Protein AF-A0A3B3DV73-F1 (afdb_monomer_lite)

Secondary structure (DSSP, 8-state):
-------GGGTS-------EEEEEETTEEEEEE---EEETTEEEES----EEEEETTEEEEP-SSHHHHHHHHHHHHHHHHHTTT-EEEEEEE-SS-EEEEEEEGGGS------

Organism: Oryzias melastigma (NCBI:txid30732)

Radius of gyration: 18.43 Å; chains: 1; bounding box: 58×32×53 Å

Sequence (114 aa):
MLGEAEPQWVSEEVKTGTTIIAIEFDGGVVLGSDSRVSAGASVVNRVMNKLSPLHDKIYCALSGSAADAQTIAEMVNYQLDVHSGGVAYMVTIDEHSTEEKVVLGNDLPTFFDQ

Foldseek 3Di:
DDPDDDPPLVPDDFPFDKDKDWDDDVQAIDIDIFQFGDGRPDTPTRHHDQWDDLDPRDTGGATDPNVVSVVVSVVQSVVCVVVVQAWRWDWDDDPPDIDTDIAGHVNRDDRDDD

Structure (mmCIF, N/CA/C/O backbone):
data_AF-A0A3B3DV73-F1
#
_entry.id   AF-A0A3B3DV73-F1
#
loop_
_atom_site.group_PDB
_atom_site.id
_atom_site.type_symbol
_atom_site.label_atom_id
_atom_site.label_alt_id
_atom_site.label_comp_id
_atom_site.label_asym_id
_atom_site.label_entity_id
_atom_site.label_seq_id
_atom_site.pdbx_PDB_ins_code
_atom_site.Cartn_x
_atom_site.Cartn_y
_atom_site.Cartn_z
_atom_site.occupancy
_atom_site.B_iso_or_equiv
_atom_site.auth_seq_id
_atom_site.auth_comp_id
_atom_site.auth_asym_id
_atom_site.auth_atom_id
_atom_site.pdbx_PDB_model_num
ATOM 1 N N . MET A 1 1 ? 37.572 13.744 -33.584 1.00 40.31 1 MET A N 1
ATOM 2 C CA . MET A 1 1 ? 37.169 12.941 -32.414 1.00 40.31 1 MET A CA 1
ATOM 3 C C . MET A 1 1 ? 35.660 12.837 -32.479 1.00 40.31 1 MET A C 1
ATOM 5 O O . MET A 1 1 ? 35.008 13.871 -32.442 1.00 40.31 1 MET A O 1
ATOM 9 N N . LEU A 1 2 ? 35.138 11.644 -32.770 1.00 45.47 2 LEU A N 1
ATOM 10 C CA . LEU A 1 2 ? 33.699 11.402 -32.888 1.00 45.47 2 LEU A CA 1
ATOM 11 C C . LEU A 1 2 ? 33.089 11.552 -31.490 1.00 45.47 2 LEU A C 1
ATOM 13 O O . LEU A 1 2 ? 33.538 10.883 -30.566 1.00 45.47 2 LEU A O 1
ATOM 17 N N . GLY A 1 3 ? 32.143 1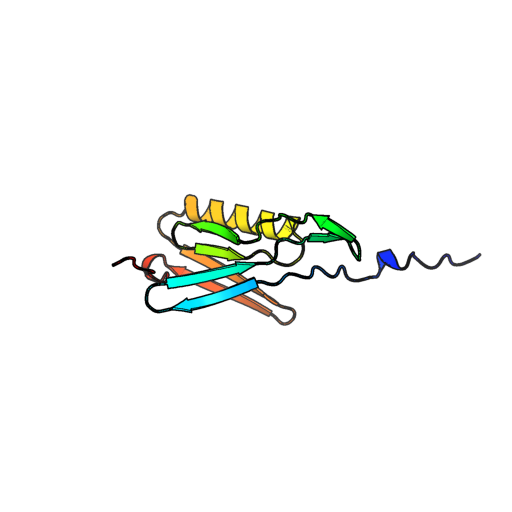2.478 -31.332 1.00 51.78 3 GLY A N 1
ATOM 18 C CA . GLY A 1 3 ? 31.331 12.564 -30.124 1.00 51.78 3 GLY A CA 1
ATOM 19 C C . GLY A 1 3 ? 30.362 11.395 -30.137 1.0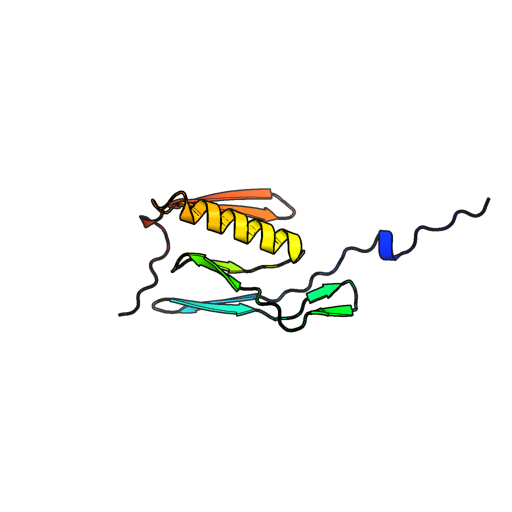0 51.78 3 GLY A C 1
ATOM 20 O O . GLY A 1 3 ? 29.425 11.390 -30.933 1.00 51.78 3 GLY A O 1
ATOM 21 N N . GLU A 1 4 ? 30.630 10.379 -29.325 1.00 58.31 4 GLU A N 1
ATOM 22 C CA . GLU A 1 4 ? 29.665 9.316 -29.084 1.00 58.31 4 GLU A CA 1
ATOM 23 C C . GLU A 1 4 ? 28.489 9.948 -28.337 1.00 58.31 4 GLU A C 1
ATOM 25 O O . GLU A 1 4 ? 28.636 10.442 -27.222 1.00 58.31 4 GLU A O 1
ATOM 30 N N . ALA A 1 5 ? 27.342 10.044 -29.012 1.00 64.94 5 ALA A N 1
ATOM 31 C CA . ALA A 1 5 ? 26.109 10.461 -28.371 1.00 64.94 5 ALA A CA 1
ATOM 32 C C . ALA A 1 5 ? 25.784 9.434 -27.282 1.00 64.94 5 ALA A C 1
ATOM 34 O O . ALA A 1 5 ? 25.720 8.237 -27.572 1.00 64.94 5 ALA A O 1
ATOM 35 N N . GLU A 1 6 ? 25.613 9.911 -26.048 1.00 66.50 6 GLU A N 1
ATOM 36 C CA . GLU A 1 6 ? 25.171 9.098 -24.917 1.00 66.50 6 GLU A CA 1
ATOM 37 C C . GLU A 1 6 ? 23.978 8.221 -25.340 1.00 66.50 6 GLU A C 1
ATOM 39 O O . GLU A 1 6 ? 23.068 8.714 -26.023 1.00 66.50 6 GLU A O 1
ATOM 44 N N . PRO A 1 7 ? 23.969 6.923 -24.985 1.00 66.25 7 PRO A N 1
ATOM 45 C CA . PRO A 1 7 ? 22.882 6.036 -25.356 1.00 66.25 7 PRO A CA 1
ATOM 46 C C . PRO A 1 7 ? 21.536 6.614 -24.906 1.00 66.25 7 PRO A C 1
ATOM 48 O O . PRO A 1 7 ? 21.385 7.032 -23.764 1.00 66.25 7 PRO A O 1
ATOM 51 N N . GLN A 1 8 ? 20.531 6.587 -25.781 1.00 57.12 8 GLN A N 1
ATOM 52 C CA . GLN A 1 8 ? 19.215 7.194 -25.531 1.00 57.12 8 GLN A CA 1
ATOM 53 C C . GLN A 1 8 ? 18.533 6.704 -24.234 1.00 57.12 8 GLN A C 1
ATOM 55 O O . GLN A 1 8 ? 17.779 7.441 -23.612 1.00 57.12 8 GLN A O 1
ATOM 60 N N . TRP A 1 9 ? 18.842 5.489 -23.773 1.00 59.94 9 TRP A N 1
ATOM 61 C CA . TRP A 1 9 ? 18.318 4.939 -22.518 1.00 59.94 9 TRP A CA 1
ATOM 62 C C . TRP A 1 9 ? 18.916 5.575 -21.251 1.00 59.94 9 TRP A C 1
ATOM 64 O O . TRP A 1 9 ? 18.399 5.340 -20.163 1.00 59.94 9 TRP A O 1
ATOM 74 N N . VAL A 1 10 ? 19.993 6.360 -21.369 1.00 59.91 10 VAL A N 1
ATOM 75 C CA . VAL A 1 10 ? 20.619 7.090 -20.252 1.00 59.91 10 VAL A CA 1
ATOM 76 C C . VAL A 1 10 ? 19.829 8.360 -19.909 1.00 59.91 10 VAL A C 1
ATOM 78 O O . VAL A 1 10 ? 19.863 8.810 -18.767 1.00 59.91 10 VAL A O 1
ATOM 81 N N . SER A 1 11 ? 19.096 8.931 -20.873 1.00 61.09 11 SER A N 1
ATOM 82 C CA . SER A 1 11 ? 18.355 10.192 -20.717 1.00 61.09 11 SER A CA 1
ATOM 83 C C . SER A 1 11 ? 16.830 10.040 -20.711 1.00 61.09 11 SER A C 1
ATOM 85 O O . SER A 1 11 ? 16.125 11.028 -20.505 1.00 61.09 11 SER A O 1
ATOM 87 N N . GLU A 1 12 ? 16.303 8.832 -20.926 1.00 59.31 12 GLU A N 1
ATOM 88 C CA . GLU A 1 12 ? 14.861 8.579 -20.920 1.00 59.31 12 GLU A CA 1
ATOM 89 C C . GLU A 1 12 ? 14.313 8.389 -19.500 1.00 59.31 12 GLU A C 1
ATOM 91 O O . GLU A 1 12 ? 14.760 7.540 -18.729 1.00 59.31 12 GLU A O 1
ATOM 96 N N . GLU A 1 13 ? 13.281 9.164 -19.172 1.00 57.16 13 GLU A N 1
ATOM 97 C CA . GLU A 1 13 ? 12.533 9.042 -17.925 1.00 57.16 13 GLU A CA 1
ATOM 98 C C . GLU A 1 13 ? 11.849 7.664 -17.841 1.00 57.16 13 GLU A C 1
ATOM 100 O O . GLU A 1 13 ? 11.089 7.253 -18.728 1.00 57.16 13 GLU A O 1
ATOM 105 N N . VAL A 1 14 ? 12.125 6.912 -16.772 1.00 60.53 14 VAL A N 1
ATOM 106 C CA . VAL A 1 14 ? 11.594 5.554 -16.604 1.00 60.53 14 VAL A CA 1
ATOM 107 C C . VAL A 1 14 ? 10.096 5.624 -16.304 1.00 60.53 14 VAL A C 1
ATOM 109 O O . VAL A 1 14 ? 9.676 5.876 -15.176 1.00 60.53 14 VAL A O 1
ATOM 112 N N . LYS A 1 15 ? 9.262 5.337 -17.311 1.00 57.34 15 LYS A N 1
ATOM 113 C CA . LYS A 1 15 ? 7.803 5.238 -17.143 1.00 57.34 15 LYS A CA 1
ATOM 114 C C . LYS A 1 15 ? 7.422 4.055 -16.249 1.00 57.34 15 LYS A C 1
ATOM 116 O O . LYS A 1 15 ? 7.308 2.911 -16.695 1.00 57.34 15 LYS A O 1
ATOM 121 N N . THR A 1 16 ? 7.146 4.345 -14.986 1.00 64.00 16 THR A N 1
ATOM 122 C CA . THR A 1 16 ? 6.645 3.403 -13.979 1.00 64.00 16 THR A CA 1
ATOM 123 C C . THR A 1 16 ? 5.116 3.454 -13.932 1.00 64.00 16 THR A C 1
ATOM 125 O O . THR A 1 16 ? 4.498 3.957 -13.002 1.00 64.00 16 THR A O 1
ATOM 128 N N . GLY A 1 17 ? 4.462 2.954 -14.984 1.00 73.75 17 GLY A N 1
ATOM 129 C CA . GLY A 1 17 ? 2.997 2.951 -15.031 1.00 73.75 17 GLY A CA 1
ATOM 130 C C . GLY A 1 17 ? 2.407 2.074 -13.922 1.00 73.75 17 GLY A C 1
ATOM 131 O O . GLY A 1 17 ? 2.605 0.860 -13.946 1.00 73.75 17 GLY A O 1
ATOM 132 N N . THR A 1 18 ? 1.676 2.682 -12.991 1.00 84.25 18 THR A N 1
ATOM 133 C CA . THR A 1 18 ? 0.892 2.010 -11.950 1.00 84.25 18 THR A CA 1
ATOM 134 C C . THR A 1 18 ? -0.532 2.544 -11.987 1.00 84.25 18 THR A C 1
ATOM 136 O O . THR A 1 18 ? -0.743 3.737 -12.194 1.00 84.25 18 THR A O 1
ATOM 139 N N . THR A 1 19 ? -1.510 1.665 -11.793 1.00 87.69 19 THR A N 1
ATOM 140 C CA . THR A 1 19 ? -2.913 2.048 -11.641 1.00 87.69 19 THR A CA 1
ATOM 141 C C . THR A 1 19 ? -3.405 1.547 -10.296 1.00 87.69 19 THR A C 1
ATOM 143 O O . THR A 1 19 ? -3.387 0.347 -10.034 1.00 87.69 19 THR A O 1
ATOM 146 N N . ILE A 1 20 ? -3.840 2.479 -9.454 1.00 90.69 20 ILE A N 1
ATOM 147 C CA . ILE A 1 20 ? -4.439 2.224 -8.145 1.00 90.69 20 ILE A CA 1
ATOM 148 C C . ILE A 1 20 ? -5.838 2.838 -8.157 1.00 90.69 20 ILE A C 1
ATOM 150 O O . ILE A 1 20 ? -6.032 3.927 -8.697 1.00 90.69 20 ILE A O 1
ATOM 154 N N . ILE A 1 21 ? -6.802 2.139 -7.568 1.00 90.75 21 ILE A N 1
ATOM 155 C CA . ILE A 1 21 ? -8.159 2.625 -7.332 1.00 90.75 21 ILE A CA 1
ATOM 156 C C . ILE A 1 21 ? -8.483 2.515 -5.843 1.00 90.75 21 ILE A C 1
ATOM 158 O O . ILE A 1 21 ? -8.097 1.548 -5.185 1.00 90.75 21 ILE A O 1
ATOM 162 N N . ALA A 1 22 ? -9.215 3.497 -5.331 1.00 89.31 22 ALA A N 1
ATOM 163 C CA . ALA A 1 22 ? -9.796 3.482 -3.999 1.00 89.31 22 ALA A CA 1
ATOM 164 C C . ALA A 1 22 ? -11.256 3.924 -4.113 1.00 89.31 22 ALA A C 1
ATOM 166 O O . ALA A 1 22 ? -11.542 4.939 -4.749 1.00 89.31 22 ALA A O 1
ATOM 167 N N . ILE A 1 23 ? -12.174 3.144 -3.547 1.00 87.25 23 ILE A N 1
ATOM 168 C CA . ILE A 1 23 ? -13.611 3.425 -3.575 1.00 87.25 23 ILE A CA 1
ATOM 169 C C . ILE A 1 23 ? -14.121 3.401 -2.141 1.00 87.25 23 ILE A C 1
ATOM 171 O O . ILE A 1 23 ? -14.091 2.356 -1.493 1.00 87.25 23 ILE A O 1
ATOM 175 N N . GLU A 1 24 ? -14.581 4.548 -1.659 1.00 88.12 24 GLU A N 1
ATOM 176 C CA . GLU A 1 24 ? -15.261 4.667 -0.371 1.00 88.12 24 GLU A CA 1
ATOM 177 C C . GLU A 1 24 ? -16.703 4.156 -0.478 1.00 88.12 24 GLU A C 1
ATOM 179 O O . GLU A 1 24 ? -17.384 4.368 -1.486 1.00 88.12 24 GLU A O 1
ATOM 184 N N . PHE A 1 25 ? -17.170 3.483 0.569 1.00 81.62 25 PHE A N 1
ATOM 185 C CA . PHE A 1 25 ? -18.560 3.082 0.747 1.00 81.62 25 PHE A CA 1
ATOM 186 C C . PHE A 1 25 ? -18.960 3.220 2.221 1.00 81.62 25 PHE A C 1
ATOM 188 O O . PHE A 1 25 ? -18.114 3.419 3.091 1.00 81.62 25 PHE A O 1
ATOM 195 N N . ASP A 1 26 ? -20.257 3.108 2.512 1.00 85.06 26 ASP A N 1
ATOM 196 C CA . ASP A 1 26 ? -20.746 3.163 3.892 1.00 85.06 26 ASP A CA 1
ATOM 197 C C . ASP A 1 26 ? -20.152 2.015 4.727 1.00 85.06 26 ASP A C 1
ATOM 199 O O . ASP A 1 26 ? -20.453 0.844 4.493 1.00 85.06 26 ASP A O 1
ATOM 203 N N . GLY A 1 27 ? -19.271 2.361 5.666 1.00 80.38 27 GLY A N 1
ATOM 204 C CA . GLY A 1 27 ? -18.555 1.417 6.526 1.00 80.38 27 GLY A CA 1
ATOM 205 C C . GLY A 1 27 ? -17.110 1.105 6.121 1.00 80.38 27 GLY A C 1
ATOM 206 O O . GLY A 1 27 ? -16.401 0.482 6.911 1.00 80.38 27 GLY A O 1
ATOM 207 N N . GLY A 1 28 ? -16.604 1.554 4.962 1.00 82.62 28 GLY A N 1
ATOM 208 C CA . GLY A 1 28 ? -15.231 1.210 4.581 1.00 82.62 28 GLY A CA 1
ATOM 209 C C . GLY A 1 28 ? -14.710 1.738 3.246 1.00 82.62 28 GLY A C 1
ATOM 210 O O . GLY A 1 28 ? -15.261 2.639 2.620 1.00 82.62 28 GLY A O 1
ATOM 211 N N . VAL A 1 29 ? -13.598 1.144 2.805 1.00 85.62 29 VAL A N 1
ATOM 212 C CA . VAL A 1 29 ? -12.953 1.426 1.518 1.00 85.62 29 VAL A CA 1
ATOM 213 C C . VAL A 1 29 ? -12.564 0.125 0.820 1.00 85.62 29 VAL A C 1
ATOM 215 O O . VAL A 1 29 ? -12.109 -0.826 1.453 1.00 85.62 29 VAL A O 1
ATOM 218 N N . VAL A 1 30 ? -12.720 0.085 -0.500 1.00 88.69 30 VAL A N 1
ATOM 219 C CA . VAL A 1 30 ? -12.160 -0.959 -1.362 1.00 88.69 30 VAL A CA 1
ATOM 220 C C . VAL A 1 30 ? -10.930 -0.398 -2.061 1.00 88.69 30 VAL A C 1
ATOM 222 O O . VAL A 1 30 ? -11.016 0.627 -2.736 1.00 88.69 30 VAL A O 1
ATOM 225 N N . LEU A 1 31 ? -9.794 -1.081 -1.928 1.00 91.44 31 LEU A N 1
ATOM 226 C CA . LEU A 1 31 ? -8.551 -0.752 -2.625 1.00 91.44 31 LEU A CA 1
ATOM 227 C C . LEU A 1 31 ? -8.271 -1.781 -3.723 1.00 91.44 31 LEU A C 1
ATOM 229 O O . LEU A 1 31 ? -8.424 -2.984 -3.516 1.00 91.44 31 LEU A O 1
ATOM 233 N N . GLY A 1 32 ? -7.825 -1.313 -4.886 1.00 91.88 32 GLY A N 1
ATOM 234 C CA . GLY A 1 32 ? -7.408 -2.158 -6.001 1.00 91.88 32 GLY A CA 1
ATOM 235 C C . GLY A 1 32 ? -6.154 -1.611 -6.668 1.00 91.88 32 GLY A C 1
ATOM 236 O O . GLY A 1 32 ? -5.960 -0.401 -6.739 1.00 91.88 32 GLY A O 1
ATOM 237 N N . SER A 1 33 ? -5.291 -2.491 -7.168 1.00 92.50 33 SER A N 1
ATOM 238 C CA . SER A 1 33 ? -4.110 -2.094 -7.939 1.00 92.50 33 SER A CA 1
ATOM 239 C C . SER A 1 33 ? -3.819 -3.080 -9.065 1.00 92.50 33 SER A C 1
ATOM 241 O O . SER A 1 33 ? -4.208 -4.248 -8.996 1.00 92.50 33 SER A O 1
ATOM 243 N N . ASP A 1 34 ? -3.139 -2.615 -10.112 1.00 92.44 34 ASP A N 1
ATOM 244 C CA . ASP A 1 34 ? -2.532 -3.511 -11.092 1.00 92.44 34 ASP A CA 1
ATOM 245 C C . ASP A 1 34 ? -1.277 -4.192 -10.514 1.00 92.44 34 ASP A C 1
ATOM 247 O O . ASP A 1 34 ? -0.621 -3.675 -9.615 1.00 92.44 34 ASP A O 1
ATOM 251 N N . SER A 1 35 ? -0.891 -5.343 -11.064 1.00 90.88 35 SER A N 1
ATOM 252 C CA . SER A 1 35 ? 0.221 -6.153 -10.539 1.00 90.88 35 SER A CA 1
ATOM 253 C C . SER A 1 35 ? 1.518 -6.057 -11.353 1.00 90.88 35 SER A C 1
ATOM 255 O O . SER A 1 35 ? 2.489 -6.781 -11.101 1.00 90.88 35 SER A O 1
ATOM 257 N N . ARG A 1 36 ? 1.542 -5.195 -12.376 1.00 91.06 36 ARG A N 1
ATOM 258 C CA . ARG A 1 36 ? 2.634 -5.101 -13.349 1.00 91.06 36 ARG A CA 1
ATOM 259 C C . ARG A 1 36 ? 3.733 -4.162 -12.853 1.00 91.06 36 ARG A C 1
ATOM 261 O O . ARG A 1 36 ? 3.460 -3.044 -12.422 1.00 91.06 36 ARG A O 1
ATOM 268 N N . VAL A 1 37 ? 4.983 -4.585 -13.020 1.00 86.88 37 VAL A N 1
ATOM 269 C CA . VAL A 1 37 ? 6.192 -3.762 -12.870 1.00 86.88 37 VAL A CA 1
ATOM 270 C C . VAL A 1 37 ? 6.966 -3.808 -14.182 1.00 86.88 37 VAL A C 1
ATOM 272 O O . VAL A 1 37 ? 7.152 -4.884 -14.761 1.00 86.88 37 VAL A O 1
ATOM 275 N N . SER A 1 38 ? 7.408 -2.649 -14.664 1.00 85.31 38 SER A N 1
ATOM 276 C CA . SER A 1 38 ? 8.183 -2.523 -15.899 1.00 85.31 38 SER A CA 1
ATOM 277 C C . SER A 1 38 ? 9.552 -1.894 -15.674 1.00 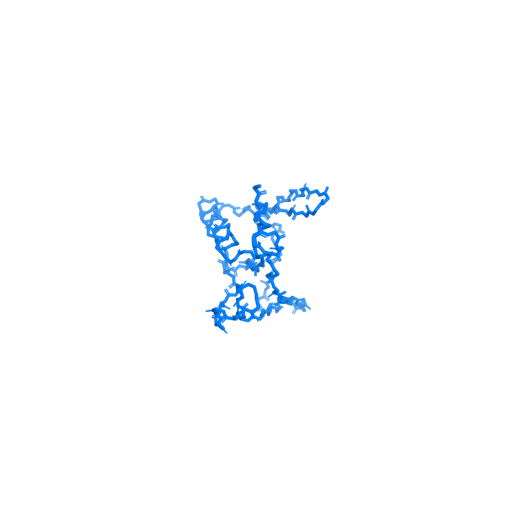85.31 38 SER A C 1
ATOM 279 O O . SER A 1 38 ? 9.704 -1.024 -14.824 1.00 85.31 38 SER A O 1
ATOM 281 N N . ALA A 1 39 ? 10.518 -2.313 -16.489 1.00 82.94 39 ALA A N 1
ATOM 282 C CA . ALA A 1 39 ? 11.791 -1.635 -16.693 1.00 82.94 39 ALA A CA 1
ATOM 283 C C . ALA A 1 39 ? 11.826 -1.171 -18.157 1.00 82.94 39 ALA A C 1
ATOM 285 O O . ALA A 1 39 ? 11.948 -1.985 -19.080 1.00 82.94 39 ALA A O 1
ATOM 286 N N . GLY A 1 40 ? 11.598 0.126 -18.377 1.00 79.88 40 GLY A N 1
ATOM 287 C CA . GLY A 1 40 ? 11.324 0.665 -19.711 1.00 79.88 40 GLY A CA 1
ATOM 288 C C . GLY A 1 40 ? 10.105 -0.014 -20.351 1.00 79.88 40 GLY A C 1
ATOM 289 O O . GLY A 1 40 ? 9.046 -0.126 -19.735 1.00 79.88 40 GLY A O 1
ATOM 290 N N . ALA A 1 41 ? 10.260 -0.511 -21.580 1.00 81.31 41 ALA A N 1
ATOM 291 C CA . ALA A 1 41 ? 9.191 -1.198 -22.313 1.00 81.31 41 ALA A CA 1
ATOM 292 C C . ALA A 1 41 ? 8.938 -2.654 -21.862 1.00 81.31 41 ALA A C 1
ATOM 294 O O . ALA A 1 41 ? 7.949 -3.263 -22.272 1.00 81.31 41 ALA A O 1
ATOM 295 N N . SER A 1 42 ? 9.815 -3.233 -21.035 1.00 83.56 42 SER A N 1
ATOM 296 C CA . SER A 1 42 ? 9.733 -4.646 -20.648 1.00 83.56 42 SER A CA 1
ATOM 297 C C . SER A 1 42 ? 8.994 -4.837 -19.330 1.00 83.56 42 SER A C 1
ATOM 299 O O . SER A 1 42 ? 9.232 -4.118 -18.364 1.00 83.56 42 SER A O 1
ATOM 301 N N . VAL A 1 43 ? 8.127 -5.850 -19.263 1.00 88.31 43 VAL A N 1
ATOM 302 C CA . VAL A 1 43 ? 7.478 -6.271 -18.013 1.00 88.31 43 VAL A CA 1
ATOM 303 C C . VAL A 1 43 ? 8.393 -7.240 -17.275 1.00 88.31 43 VAL A C 1
ATOM 305 O O . VAL A 1 43 ? 8.633 -8.342 -17.762 1.00 88.31 43 VAL A O 1
ATOM 308 N N . VAL A 1 44 ? 8.866 -6.832 -16.098 1.00 88.56 44 VAL A N 1
ATOM 309 C CA . VAL A 1 44 ? 9.830 -7.589 -15.282 1.00 88.56 44 VAL A CA 1
ATOM 310 C C . VAL A 1 44 ? 9.170 -8.337 -14.125 1.00 88.56 44 VAL A C 1
ATOM 312 O O . VAL A 1 44 ? 9.689 -9.353 -13.679 1.00 88.56 44 VAL A O 1
ATOM 315 N N . ASN A 1 45 ? 7.995 -7.888 -13.676 1.00 87.44 45 ASN A N 1
ATOM 316 C CA . ASN A 1 45 ? 7.164 -8.606 -12.710 1.00 87.44 45 ASN A CA 1
ATOM 317 C C . ASN A 1 45 ? 5.679 -8.425 -13.065 1.00 87.44 45 ASN A C 1
ATOM 319 O O . ASN A 1 45 ? 5.263 -7.354 -13.506 1.00 87.44 45 ASN A O 1
ATOM 323 N N . ARG A 1 46 ? 4.884 -9.486 -12.909 1.00 90.56 46 ARG A N 1
ATOM 324 C CA . ARG A 1 46 ? 3.446 -9.521 -13.236 1.00 90.56 46 ARG A CA 1
ATOM 325 C C . ARG A 1 46 ? 2.552 -9.759 -12.024 1.00 90.56 46 ARG A C 1
ATOM 327 O O . ARG A 1 46 ? 1.337 -9.779 -12.186 1.00 90.56 46 ARG A O 1
ATOM 334 N N . VAL A 1 47 ? 3.132 -9.988 -10.852 1.00 90.06 47 VAL A N 1
ATOM 335 C CA . VAL A 1 47 ? 2.410 -10.409 -9.644 1.00 90.06 47 VAL A CA 1
ATOM 336 C C . VAL A 1 47 ? 2.801 -9.575 -8.423 1.00 90.06 47 VAL A C 1
ATOM 338 O O . VAL A 1 47 ? 2.697 -10.040 -7.295 1.00 90.06 47 VAL A O 1
ATOM 341 N N . MET A 1 48 ? 3.273 -8.343 -8.632 1.00 87.31 48 MET A N 1
ATOM 342 C CA . MET A 1 48 ? 3.585 -7.450 -7.518 1.00 87.31 48 MET A CA 1
ATOM 343 C C . MET A 1 48 ? 2.296 -7.056 -6.800 1.00 87.31 48 MET A C 1
ATOM 345 O O . MET A 1 48 ? 1.361 -6.582 -7.443 1.00 87.31 48 MET A O 1
ATOM 349 N N . ASN A 1 49 ? 2.261 -7.204 -5.477 1.00 87.88 49 ASN A N 1
ATOM 350 C CA . ASN A 1 49 ? 1.231 -6.565 -4.671 1.00 87.88 49 ASN A CA 1
ATOM 351 C C . ASN A 1 49 ? 1.660 -5.121 -4.391 1.00 87.88 49 ASN A C 1
ATOM 353 O O . ASN A 1 49 ? 2.700 -4.895 -3.775 1.00 87.88 49 ASN A O 1
ATOM 357 N N . LYS A 1 50 ? 0.872 -4.152 -4.856 1.00 88.56 50 LYS A N 1
ATOM 358 C CA . LYS A 1 50 ? 1.140 -2.726 -4.636 1.00 88.56 50 LYS A CA 1
ATOM 359 C C . LYS A 1 50 ? 0.378 -2.160 -3.442 1.00 88.56 50 LYS A C 1
ATOM 361 O O . LYS A 1 50 ? 0.464 -0.968 -3.200 1.00 88.56 50 LYS A O 1
ATOM 366 N N . LEU A 1 51 ? -0.370 -2.979 -2.708 1.00 91.06 51 LEU A N 1
ATOM 367 C CA . LEU A 1 51 ? -1.079 -2.576 -1.497 1.00 91.06 51 LEU A CA 1
ATOM 368 C C . LEU A 1 51 ? -0.366 -3.196 -0.293 1.00 91.06 51 LEU A C 1
ATOM 370 O O . LEU A 1 51 ? -0.526 -4.386 -0.011 1.00 91.06 51 LEU A O 1
ATOM 374 N N . SER A 1 52 ? 0.449 -2.391 0.385 1.00 87.81 52 SER A N 1
ATOM 375 C CA . SER A 1 52 ? 1.218 -2.808 1.557 1.00 87.81 52 SER A CA 1
ATOM 376 C C . SER A 1 52 ? 0.470 -2.435 2.841 1.00 87.81 52 SER A C 1
ATOM 378 O O . SER A 1 52 ? 0.170 -1.252 3.031 1.00 87.81 52 SER A O 1
ATOM 380 N N . PRO A 1 53 ? 0.138 -3.392 3.725 1.00 85.12 53 PRO A N 1
ATOM 381 C CA . PRO A 1 53 ? -0.459 -3.071 5.015 1.00 85.12 53 PRO A CA 1
ATOM 382 C C . PRO A 1 53 ? 0.555 -2.322 5.889 1.00 85.12 53 PRO A C 1
ATOM 384 O O . PRO A 1 53 ? 1.697 -2.755 6.035 1.00 85.12 53 PRO A O 1
ATOM 387 N N . LEU A 1 54 ? 0.126 -1.205 6.476 1.00 79.69 54 LEU A N 1
ATOM 388 C CA . LEU A 1 54 ? 0.915 -0.435 7.446 1.00 79.69 54 LEU A CA 1
ATOM 389 C C . LEU A 1 54 ? 0.378 -0.574 8.874 1.00 79.69 54 LEU A C 1
ATOM 391 O O . LEU A 1 54 ? 1.120 -0.410 9.832 1.00 79.69 54 LEU A O 1
ATOM 395 N N . HIS A 1 55 ? -0.925 -0.820 9.009 1.00 76.69 55 HIS A N 1
ATOM 396 C CA . HIS A 1 55 ? -1.642 -1.029 10.265 1.00 76.69 55 HIS A CA 1
ATOM 397 C C . HIS A 1 55 ? -2.973 -1.729 9.947 1.00 76.69 55 HIS A C 1
ATOM 399 O O . HIS A 1 55 ? -3.413 -1.714 8.797 1.00 76.69 55 HIS A O 1
ATOM 405 N N . ASP A 1 56 ? -3.686 -2.232 10.958 1.00 77.12 56 ASP A N 1
ATOM 406 C CA . ASP A 1 56 ? -5.019 -2.850 10.833 1.00 77.12 56 ASP A CA 1
ATOM 407 C C . ASP A 1 56 ? -6.019 -2.059 9.967 1.00 77.12 56 ASP A C 1
ATOM 409 O O . ASP A 1 56 ? -6.898 -2.645 9.341 1.00 77.12 56 ASP A O 1
ATOM 413 N N . LYS A 1 57 ? -5.897 -0.724 9.925 1.00 78.06 57 LYS A N 1
ATOM 414 C CA . LYS A 1 57 ? -6.814 0.182 9.211 1.00 78.06 57 LYS A CA 1
ATOM 415 C C . LYS A 1 57 ? -6.116 1.097 8.202 1.00 78.06 57 LYS A C 1
ATOM 417 O O . LYS A 1 57 ? -6.746 2.008 7.673 1.00 78.06 57 LYS A O 1
ATOM 422 N N . ILE A 1 58 ? -4.820 0.891 7.950 1.00 80.69 58 ILE A N 1
ATOM 423 C CA . ILE A 1 58 ? -4.021 1.756 7.074 1.00 80.69 58 ILE A CA 1
ATOM 424 C C . ILE A 1 58 ? -3.261 0.892 6.076 1.00 80.69 58 ILE A C 1
ATOM 426 O O . ILE A 1 58 ? -2.490 0.010 6.454 1.00 80.69 58 ILE A O 1
ATOM 430 N N . TYR A 1 59 ? -3.442 1.195 4.795 1.00 87.56 59 TYR A N 1
ATOM 431 C CA . TYR A 1 59 ? -2.715 0.575 3.695 1.00 87.56 59 TYR A CA 1
ATOM 432 C C . TYR A 1 59 ? -1.978 1.644 2.892 1.00 87.56 59 TYR A C 1
ATOM 434 O O . TYR A 1 59 ? -2.523 2.707 2.601 1.00 87.56 59 TYR A O 1
ATOM 442 N N . CYS A 1 60 ? -0.742 1.340 2.509 1.00 86.75 60 CYS A N 1
ATOM 443 C CA . CYS A 1 60 ? 0.052 2.128 1.581 1.00 86.75 60 CYS A CA 1
ATOM 444 C C . CYS A 1 60 ? -0.108 1.567 0.170 1.00 86.75 60 CYS A C 1
ATOM 446 O O . CYS A 1 60 ? 0.126 0.378 -0.059 1.00 86.75 60 CYS A O 1
ATOM 448 N N . ALA A 1 61 ? -0.477 2.422 -0.781 1.00 89.25 61 ALA A N 1
ATOM 449 C CA . ALA A 1 61 ? -0.471 2.067 -2.190 1.00 89.25 61 ALA A CA 1
ATOM 450 C C . ALA A 1 61 ? 0.854 2.503 -2.835 1.00 89.25 61 ALA A C 1
ATOM 452 O O . ALA A 1 61 ? 1.232 3.670 -2.778 1.00 89.25 61 ALA A O 1
ATOM 453 N N . LEU A 1 62 ? 1.566 1.553 -3.436 1.00 87.38 62 LEU A N 1
ATOM 454 C CA . LEU A 1 62 ? 2.910 1.730 -3.973 1.00 87.38 62 LEU A CA 1
ATOM 455 C C . LEU A 1 62 ? 2.846 2.129 -5.450 1.00 87.38 62 LEU A C 1
ATOM 457 O O . LEU A 1 62 ? 2.355 1.368 -6.286 1.00 87.38 62 LEU A O 1
ATOM 461 N N . SER A 1 63 ? 3.399 3.291 -5.788 1.00 84.56 63 SER A N 1
ATOM 462 C CA . SER A 1 63 ? 3.578 3.755 -7.168 1.00 84.56 63 SER A CA 1
ATOM 463 C C . SER A 1 63 ? 4.972 4.338 -7.373 1.00 84.56 63 SER A C 1
ATOM 465 O O . SER A 1 63 ? 5.595 4.797 -6.421 1.00 84.56 63 SER A O 1
ATOM 467 N N . GLY A 1 64 ? 5.452 4.354 -8.617 1.00 80.69 64 GLY A N 1
ATOM 468 C CA . GLY A 1 64 ? 6.796 4.832 -8.938 1.00 80.69 64 GLY A CA 1
ATOM 469 C C . GLY A 1 64 ? 7.841 3.714 -8.922 1.00 80.69 64 GLY A C 1
ATOM 470 O O . GLY A 1 64 ? 7.559 2.574 -9.306 1.00 80.69 64 GLY A O 1
ATOM 471 N N . SER A 1 65 ? 9.064 4.047 -8.505 1.00 79.00 65 SER A N 1
ATOM 472 C CA . SER A 1 65 ? 10.140 3.072 -8.307 1.00 79.00 65 SER A CA 1
ATOM 473 C C . SER A 1 65 ? 9.730 2.054 -7.245 1.00 79.00 65 SER A C 1
ATOM 475 O O . SER A 1 65 ? 9.479 2.405 -6.093 1.00 79.00 65 SER A O 1
ATOM 477 N N . ALA A 1 66 ? 9.652 0.779 -7.634 1.00 74.75 66 ALA A N 1
ATOM 478 C CA . ALA A 1 66 ? 9.181 -0.279 -6.745 1.00 74.75 66 ALA A CA 1
ATOM 479 C C . ALA A 1 66 ? 10.058 -0.418 -5.489 1.00 74.75 66 ALA A C 1
ATOM 481 O O . ALA A 1 66 ? 9.526 -0.617 -4.401 1.00 74.75 66 ALA A O 1
ATOM 482 N N . ALA A 1 67 ? 11.381 -0.282 -5.637 1.00 72.25 67 ALA A N 1
ATOM 483 C CA . ALA A 1 67 ? 12.319 -0.403 -4.524 1.00 72.25 67 ALA A CA 1
ATOM 484 C C . ALA A 1 67 ? 12.167 0.752 -3.524 1.00 72.25 67 ALA A C 1
ATOM 486 O O . ALA A 1 67 ? 12.105 0.520 -2.316 1.00 72.25 67 ALA A O 1
ATOM 487 N N . ASP A 1 68 ? 12.050 1.983 -4.024 1.00 77.12 68 ASP A N 1
ATOM 488 C CA . ASP A 1 68 ? 11.938 3.167 -3.170 1.00 77.12 68 ASP A CA 1
ATOM 489 C C . ASP A 1 68 ? 10.591 3.186 -2.443 1.00 77.12 68 ASP A C 1
ATOM 491 O O . ASP A 1 68 ? 10.541 3.359 -1.225 1.00 77.12 68 ASP A O 1
ATOM 495 N N . ALA A 1 69 ? 9.499 2.917 -3.167 1.00 76.00 69 ALA A N 1
ATOM 496 C CA . ALA A 1 69 ? 8.160 2.880 -2.590 1.00 76.00 69 ALA A CA 1
ATOM 497 C C . ALA A 1 69 ? 8.037 1.798 -1.504 1.00 76.00 69 ALA A C 1
ATOM 499 O O . ALA A 1 69 ? 7.467 2.052 -0.443 1.00 76.00 69 ALA A O 1
ATOM 500 N N . GLN A 1 70 ? 8.603 0.607 -1.737 1.00 79.00 70 GLN A N 1
ATOM 501 C CA . GLN A 1 70 ? 8.598 -0.466 -0.744 1.00 79.00 70 GLN A CA 1
ATOM 502 C C . GLN A 1 70 ? 9.412 -0.087 0.500 1.00 79.00 70 GLN A C 1
ATOM 504 O O . GLN A 1 70 ? 8.929 -0.262 1.616 1.00 79.00 70 GLN A O 1
ATOM 509 N N . THR A 1 71 ? 10.602 0.489 0.312 1.00 80.56 71 THR A N 1
ATOM 510 C CA . THR A 1 71 ? 11.464 0.929 1.421 1.00 80.56 71 THR A CA 1
ATOM 511 C C . THR A 1 71 ? 10.754 1.960 2.299 1.00 80.56 71 THR A C 1
ATOM 513 O O . THR A 1 71 ? 10.768 1.850 3.524 1.00 80.56 71 THR A O 1
ATOM 516 N N . ILE A 1 72 ? 10.077 2.937 1.687 1.00 78.38 72 ILE A N 1
ATOM 517 C CA . ILE A 1 72 ? 9.306 3.952 2.417 1.00 78.38 72 ILE A CA 1
ATOM 518 C C . ILE A 1 72 ? 8.156 3.303 3.195 1.00 78.38 72 ILE A C 1
ATOM 520 O O . ILE A 1 72 ? 7.970 3.607 4.372 1.00 78.38 72 ILE A O 1
ATOM 524 N N . ALA A 1 73 ? 7.405 2.388 2.578 1.00 80.88 73 ALA A N 1
ATOM 525 C CA . ALA A 1 73 ? 6.307 1.703 3.255 1.00 80.88 73 ALA A CA 1
ATOM 526 C C . ALA A 1 73 ? 6.789 0.883 4.465 1.00 80.88 73 ALA A C 1
ATOM 528 O O . ALA A 1 73 ? 6.158 0.921 5.519 1.00 80.88 73 ALA A O 1
ATOM 529 N N . GLU A 1 74 ? 7.923 0.190 4.347 1.00 79.75 74 GLU A N 1
ATOM 530 C CA . GLU A 1 74 ? 8.531 -0.562 5.451 1.00 79.75 74 GLU A CA 1
ATOM 531 C C . GLU A 1 74 ? 8.979 0.360 6.597 1.00 79.75 74 GLU A C 1
ATOM 533 O O . GLU A 1 74 ? 8.713 0.065 7.764 1.00 79.75 74 GLU A O 1
ATOM 538 N N . MET A 1 75 ? 9.588 1.510 6.282 1.00 77.75 75 MET A N 1
ATOM 539 C CA . MET A 1 75 ? 9.973 2.512 7.285 1.00 77.75 75 MET A CA 1
ATOM 540 C C . MET A 1 75 ? 8.763 3.092 8.023 1.00 77.75 75 MET A C 1
ATOM 542 O O . MET A 1 75 ? 8.796 3.228 9.247 1.00 77.75 75 MET A O 1
ATOM 546 N N . VAL A 1 76 ? 7.689 3.418 7.298 1.00 74.50 76 VAL A N 1
ATOM 547 C CA . VAL A 1 76 ? 6.455 3.946 7.897 1.00 74.50 76 VAL A CA 1
ATOM 548 C C . VAL A 1 76 ? 5.791 2.892 8.779 1.00 74.50 76 VAL A C 1
ATOM 550 O O . VAL A 1 76 ? 5.379 3.215 9.889 1.00 74.50 76 VAL A O 1
ATOM 553 N N . ASN A 1 77 ? 5.730 1.635 8.328 1.00 75.88 77 ASN A N 1
ATOM 554 C CA . ASN A 1 77 ? 5.185 0.531 9.119 1.00 75.88 77 ASN A CA 1
ATOM 555 C C . ASN A 1 77 ? 5.960 0.358 10.437 1.00 75.88 77 ASN A C 1
ATOM 557 O O . ASN A 1 77 ? 5.371 0.377 11.514 1.00 75.88 77 ASN A O 1
ATOM 561 N N . TYR A 1 78 ? 7.296 0.320 10.368 1.00 73.75 78 TYR A N 1
ATOM 562 C CA . TYR A 1 78 ? 8.145 0.258 11.559 1.00 73.75 78 TYR A CA 1
ATOM 563 C C . TYR A 1 78 ? 7.891 1.430 12.518 1.00 73.75 78 TYR A C 1
ATOM 565 O O . TYR A 1 78 ? 7.774 1.242 13.727 1.00 73.75 78 TYR A O 1
ATOM 573 N N . GLN A 1 79 ? 7.772 2.648 11.988 1.00 72.56 79 GLN A N 1
ATOM 574 C CA . GLN A 1 79 ? 7.529 3.824 12.814 1.00 72.56 79 GLN A CA 1
ATOM 575 C C . GLN A 1 79 ? 6.153 3.781 13.494 1.00 72.56 79 GLN A C 1
ATOM 577 O O . GLN A 1 79 ? 6.052 4.166 14.660 1.00 72.56 79 GLN A O 1
ATOM 582 N N . LEU A 1 80 ? 5.119 3.296 12.798 1.00 70.44 80 LEU A N 1
ATOM 583 C CA . LEU A 1 80 ? 3.776 3.105 13.352 1.00 70.44 80 LEU A CA 1
ATOM 584 C C . LEU A 1 80 ? 3.754 2.042 14.459 1.00 70.44 80 LEU A C 1
ATOM 586 O O . LEU A 1 80 ? 3.118 2.269 15.487 1.00 70.44 80 LEU A O 1
ATOM 590 N N . ASP A 1 81 ? 4.482 0.936 14.282 1.00 69.94 81 ASP A N 1
ATOM 591 C CA . ASP A 1 81 ? 4.594 -0.143 15.275 1.00 69.94 81 ASP A CA 1
ATOM 592 C C . ASP A 1 81 ? 5.304 0.334 16.557 1.00 69.94 81 ASP A C 1
ATOM 594 O O . ASP A 1 81 ? 4.831 0.121 17.673 1.00 69.94 81 ASP A O 1
ATOM 598 N N . VAL A 1 82 ? 6.402 1.085 16.410 1.00 66.75 82 VAL A N 1
ATOM 599 C CA . VAL A 1 82 ? 7.180 1.614 17.547 1.00 66.75 82 VAL A CA 1
ATOM 600 C C . VAL A 1 82 ? 6.443 2.734 18.302 1.00 66.75 82 VAL A C 1
ATOM 602 O O . VAL A 1 82 ? 6.658 2.909 19.502 1.00 66.75 82 VAL A O 1
ATOM 605 N N . HIS A 1 83 ? 5.565 3.492 17.635 1.00 63.44 83 HIS A N 1
ATOM 606 C CA . HIS A 1 83 ? 4.858 4.652 18.203 1.00 63.44 83 HIS A CA 1
ATOM 607 C C . HIS A 1 83 ? 3.366 4.374 18.415 1.00 63.44 83 HIS A C 1
ATOM 609 O O . HIS A 1 83 ? 2.531 5.237 18.144 1.00 63.44 83 HIS A O 1
ATOM 615 N N . SER A 1 84 ? 3.040 3.193 18.946 1.00 54.94 84 SER A N 1
ATOM 616 C CA . SER A 1 84 ? 1.709 2.596 19.175 1.00 54.94 84 SER A CA 1
ATOM 617 C C . SER A 1 84 ? 0.639 3.443 19.910 1.00 54.94 84 SER A C 1
ATOM 619 O O . SER A 1 84 ? -0.418 2.932 20.268 1.00 54.94 84 SER A O 1
ATOM 621 N N . GLY A 1 85 ? 0.861 4.744 20.124 1.00 57.44 85 GLY A N 1
ATOM 622 C CA . GLY A 1 85 ? -0.171 5.750 20.403 1.00 57.44 85 GLY A CA 1
ATOM 623 C C . GLY A 1 85 ? -0.951 6.216 19.165 1.00 57.44 85 GLY A C 1
ATOM 624 O O . GLY A 1 85 ? -1.820 7.074 19.302 1.00 57.44 85 GLY A O 1
ATOM 625 N N . GLY A 1 86 ? -0.647 5.658 17.984 1.00 58.94 86 GLY A N 1
ATOM 626 C CA . GLY A 1 86 ? -1.307 5.942 16.715 1.00 58.94 86 GLY A CA 1
ATOM 627 C C . GLY A 1 86 ? -1.008 7.364 16.270 1.00 58.94 86 GLY A C 1
ATOM 628 O O . GLY A 1 86 ? -1.696 8.294 16.654 1.00 58.94 86 GLY A O 1
ATOM 629 N N . VAL A 1 87 ? 0.032 7.583 15.480 1.00 58.03 87 VAL A N 1
ATOM 630 C CA . VAL A 1 87 ? 0.179 8.849 14.759 1.00 58.03 87 VAL A CA 1
ATOM 631 C C . VAL A 1 87 ? 0.696 8.514 13.372 1.00 58.03 87 VAL A C 1
ATOM 633 O O . VAL A 1 87 ? 1.828 8.061 13.224 1.00 58.03 87 VAL A O 1
ATOM 636 N N . ALA A 1 88 ? -0.139 8.706 12.356 1.00 64.12 88 ALA A N 1
ATOM 637 C CA . ALA A 1 88 ? 0.271 8.594 10.969 1.00 64.12 88 ALA A CA 1
ATOM 638 C C . ALA A 1 88 ? 0.837 9.940 10.511 1.00 64.12 88 ALA A C 1
ATOM 640 O O . ALA A 1 88 ? 0.110 10.920 10.352 1.00 64.12 88 ALA A O 1
ATOM 641 N N . TYR A 1 89 ? 2.150 9.978 10.310 1.00 61.88 89 TYR A N 1
ATOM 642 C CA . TYR A 1 89 ? 2.825 11.077 9.630 1.00 61.88 89 TYR A CA 1
ATOM 643 C C . TYR A 1 89 ? 2.808 10.777 8.134 1.00 61.88 89 TYR A C 1
ATOM 645 O O . TYR A 1 89 ? 3.504 9.881 7.661 1.00 61.88 89 TYR A O 1
ATOM 653 N N . MET A 1 90 ? 1.971 11.495 7.398 1.00 60.34 90 MET A N 1
ATOM 654 C CA . MET A 1 90 ? 1.887 11.423 5.948 1.00 60.34 90 MET A CA 1
ATOM 655 C C . MET A 1 90 ? 2.616 12.612 5.346 1.00 60.34 90 MET A C 1
ATOM 657 O O . MET A 1 90 ? 2.337 13.752 5.700 1.00 60.34 90 MET A O 1
ATOM 661 N N . VAL A 1 91 ? 3.526 12.344 4.417 1.00 53.62 91 VAL A N 1
ATOM 662 C CA . VAL A 1 91 ? 4.195 13.380 3.635 1.00 53.62 91 VAL A CA 1
ATOM 663 C C . VAL A 1 91 ? 3.916 13.102 2.167 1.00 53.62 91 VAL A C 1
ATOM 665 O O . VAL A 1 91 ? 4.329 12.069 1.641 1.00 53.6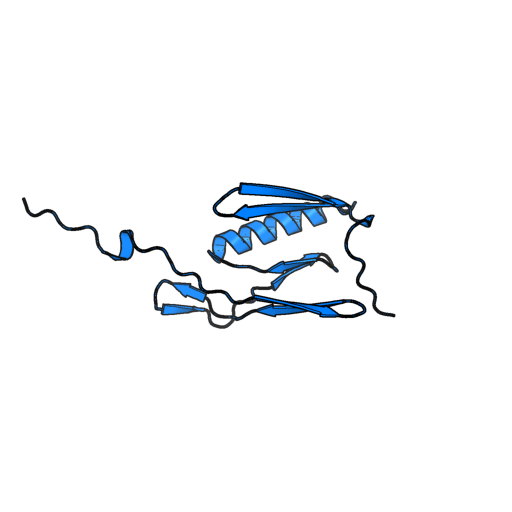2 91 VAL A O 1
ATOM 668 N N . THR A 1 92 ? 3.181 13.999 1.521 1.00 56.69 92 THR A N 1
ATOM 669 C CA . THR A 1 92 ? 2.928 13.958 0.080 1.00 56.69 92 THR A CA 1
ATOM 670 C C . THR A 1 92 ? 3.966 14.838 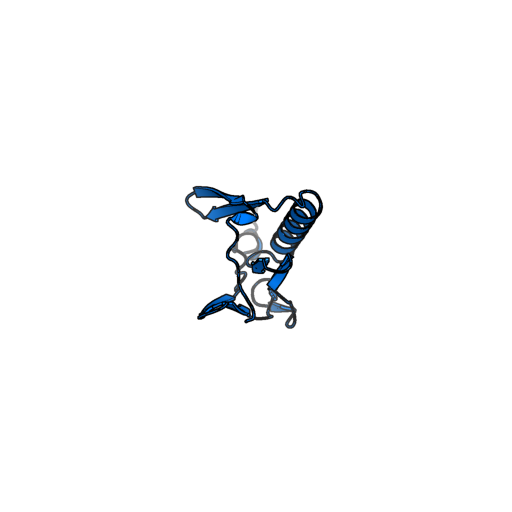-0.597 1.00 56.69 92 THR A C 1
ATOM 672 O O . THR A 1 92 ? 4.109 15.998 -0.226 1.00 56.69 92 THR A O 1
ATOM 675 N N . ILE A 1 93 ? 4.697 14.304 -1.576 1.00 57.03 93 ILE A N 1
ATOM 676 C CA . ILE A 1 93 ? 5.641 15.081 -2.387 1.00 57.03 93 ILE A CA 1
ATOM 677 C C . ILE A 1 93 ? 5.165 15.011 -3.834 1.00 57.03 93 ILE A C 1
ATOM 679 O O . ILE A 1 93 ? 5.061 13.917 -4.393 1.00 57.03 93 ILE A O 1
ATOM 683 N N . ASP A 1 94 ? 4.876 16.163 -4.428 1.00 51.88 94 ASP A N 1
ATOM 684 C CA . ASP A 1 94 ? 4.603 16.303 -5.857 1.00 51.88 94 ASP A CA 1
ATOM 685 C C . ASP A 1 94 ? 5.645 17.214 -6.531 1.00 51.88 94 ASP A C 1
ATOM 687 O O . ASP A 1 94 ? 6.629 17.636 -5.920 1.00 51.88 94 ASP A O 1
ATOM 691 N N . GLU A 1 95 ? 5.470 17.486 -7.825 1.00 52.62 95 GLU A N 1
ATOM 692 C CA . GLU A 1 95 ? 6.383 18.343 -8.595 1.00 52.62 95 GLU A CA 1
ATOM 693 C C . GLU A 1 95 ? 6.379 19.820 -8.147 1.00 52.62 95 GLU A C 1
ATOM 695 O O . GLU A 1 95 ? 7.230 20.604 -8.574 1.00 52.62 95 GLU A O 1
ATOM 700 N N . HIS A 1 96 ? 5.433 20.220 -7.297 1.00 63.38 96 HIS A N 1
ATOM 701 C CA . HIS A 1 96 ? 5.213 21.600 -6.884 1.00 63.38 96 HIS A CA 1
ATOM 702 C C . HIS A 1 96 ? 5.494 21.836 -5.396 1.00 63.38 96 HIS A C 1
ATOM 704 O O . HIS A 1 96 ? 5.862 22.955 -5.029 1.00 63.38 96 HIS A O 1
ATOM 710 N N . SER A 1 97 ? 5.333 20.830 -4.532 1.00 58.09 97 SER A N 1
ATOM 711 C CA . SER A 1 97 ? 5.438 21.003 -3.085 1.00 58.09 97 SER A CA 1
ATOM 712 C C . SER A 1 97 ? 5.542 19.698 -2.288 1.00 58.09 97 SER A C 1
ATOM 714 O O . SER A 1 97 ? 5.261 18.602 -2.770 1.00 58.09 97 SER A O 1
ATOM 716 N N . THR A 1 98 ? 5.919 19.861 -1.019 1.00 62.88 98 THR A N 1
ATOM 717 C CA . THR A 1 98 ? 5.834 18.831 0.016 1.00 62.88 98 THR A CA 1
ATOM 718 C C . THR A 1 98 ? 4.740 19.235 1.001 1.00 62.88 98 THR A C 1
ATOM 720 O O . THR A 1 98 ? 4.842 20.294 1.622 1.00 62.88 98 THR A O 1
ATOM 723 N N . GLU A 1 99 ? 3.709 18.410 1.158 1.00 65.44 99 GLU A N 1
ATOM 724 C CA . GLU A 1 99 ? 2.655 18.587 2.159 1.00 65.44 99 GLU A CA 1
ATOM 725 C C . GLU A 1 99 ? 2.840 17.571 3.288 1.00 65.44 99 GLU A C 1
ATOM 727 O O . GLU A 1 99 ? 2.853 16.364 3.053 1.00 65.44 99 GLU A O 1
ATOM 732 N N . GLU A 1 100 ? 2.954 18.057 4.523 1.00 70.56 100 GLU A N 1
ATOM 733 C CA . GLU A 1 100 ? 3.055 17.221 5.718 1.00 70.56 100 GLU A CA 1
ATOM 734 C C . GLU A 1 100 ? 1.727 17.222 6.480 1.00 70.56 100 GLU A C 1
ATOM 736 O O . GLU A 1 100 ? 1.195 18.273 6.845 1.00 70.56 100 GLU A O 1
ATOM 741 N N . LYS A 1 101 ? 1.203 16.032 6.771 1.00 70.62 101 LYS A N 1
ATOM 742 C CA . LYS A 1 101 ? -0.021 15.837 7.540 1.00 70.62 101 LYS A CA 1
ATOM 743 C C . LYS A 1 101 ? 0.206 14.837 8.660 1.00 70.62 101 LYS A C 1
ATOM 745 O O . LYS A 1 101 ? 0.610 13.702 8.436 1.00 70.62 101 LYS A O 1
ATOM 750 N N . VAL A 1 102 ? -0.108 15.262 9.877 1.00 70.12 102 VAL A N 1
ATOM 751 C CA . VAL A 1 102 ? -0.085 14.411 11.067 1.00 70.12 102 VAL A CA 1
ATOM 752 C C . VAL A 1 102 ? -1.519 14.011 11.382 1.00 70.12 102 VAL A C 1
ATOM 754 O O . VAL A 1 102 ? -2.354 14.873 11.647 1.00 70.12 102 VAL A O 1
ATOM 757 N N . VAL A 1 103 ? -1.816 12.717 11.333 1.00 69.00 103 VAL A N 1
ATOM 758 C CA . VAL A 1 103 ? -3.120 12.161 11.704 1.00 69.00 103 VAL A CA 1
ATOM 759 C C . VAL A 1 103 ? -2.947 11.393 13.004 1.00 69.00 103 VAL A C 1
ATOM 761 O O . VAL A 1 103 ? -2.233 10.394 13.046 1.00 69.00 103 VAL A O 1
ATOM 764 N N . LEU A 1 104 ? -3.568 11.874 14.078 1.00 68.69 104 LEU A N 1
ATOM 765 C CA . LEU A 1 104 ? -3.563 11.168 15.356 1.00 68.69 104 LEU A CA 1
ATOM 766 C C . LEU A 1 104 ? -4.406 9.895 15.249 1.00 68.69 104 LEU A C 1
ATOM 768 O O . LEU A 1 104 ? -5.326 9.806 14.448 1.00 68.69 104 LEU A O 1
ATOM 772 N N . GLY A 1 105 ? -4.133 8.916 16.097 1.00 63.47 105 GLY A N 1
ATOM 773 C CA . GLY A 1 105 ? -4.734 7.587 16.060 1.00 63.47 105 GLY A CA 1
ATOM 774 C C . GLY A 1 105 ? -6.230 7.637 16.318 1.00 63.47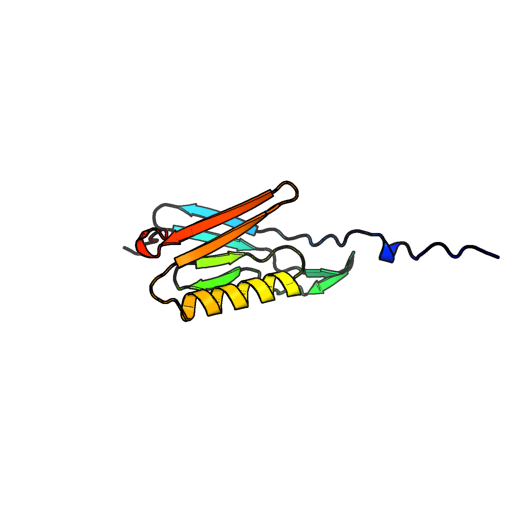 105 GLY A C 1
ATOM 775 O O . GLY A 1 105 ? -6.988 6.880 15.725 1.00 63.47 105 GLY A O 1
ATOM 776 N N . ASN A 1 106 ? -6.650 8.598 17.144 1.00 66.56 106 ASN A N 1
ATOM 777 C CA . ASN A 1 106 ? -8.055 8.899 17.410 1.00 66.56 106 ASN A CA 1
ATOM 778 C C . ASN A 1 106 ? -8.743 9.632 16.246 1.00 66.56 106 ASN A C 1
ATOM 780 O O . ASN A 1 106 ? -9.965 9.590 16.154 1.00 66.56 106 ASN A O 1
ATOM 784 N N . ASP A 1 107 ? -7.966 10.281 15.376 1.00 65.06 107 ASP A N 1
ATOM 785 C CA . ASP A 1 107 ? -8.440 10.981 14.178 1.00 65.06 107 ASP A CA 1
ATOM 786 C C . ASP A 1 107 ? -8.301 10.112 12.917 1.00 65.06 107 ASP A C 1
ATOM 788 O O . ASP A 1 107 ? -8.672 10.538 11.819 1.00 65.06 107 ASP A O 1
ATOM 792 N N . LEU A 1 108 ? -7.760 8.893 13.047 1.00 62.12 108 LEU A N 1
ATOM 793 C CA . LEU A 1 108 ? -7.740 7.940 11.949 1.00 62.12 108 LEU A CA 1
ATOM 794 C C . LEU A 1 108 ? -9.182 7.574 11.590 1.00 62.12 108 LEU A C 1
ATOM 796 O O . LEU A 1 108 ? -9.992 7.313 12.488 1.00 62.12 108 LEU A O 1
ATOM 800 N N . PRO A 1 109 ? -9.516 7.508 10.289 1.00 58.12 109 PRO A N 1
ATOM 801 C CA . PRO A 1 109 ? -10.842 7.099 9.871 1.00 58.12 109 PRO A CA 1
ATOM 802 C C . PRO A 1 109 ? -11.146 5.712 10.443 1.00 58.12 109 PRO A C 1
ATOM 804 O O . PRO A 1 109 ? -10.430 4.728 10.234 1.00 58.12 109 PRO A O 1
ATOM 807 N N . THR A 1 110 ? -12.203 5.657 11.244 1.00 54.88 110 THR A N 1
ATOM 808 C CA . THR A 1 110 ? -12.663 4.431 11.874 1.00 54.88 110 THR A CA 1
ATOM 809 C C . THR A 1 110 ? -13.595 3.729 10.906 1.00 54.88 110 THR A C 1
ATOM 811 O O . THR A 1 110 ? -14.780 4.021 10.818 1.00 54.88 110 THR A O 1
ATOM 814 N N . PHE A 1 111 ? -13.037 2.787 10.156 1.00 57.84 111 PHE A N 1
ATOM 815 C CA . PHE A 1 111 ? -13.831 1.837 9.389 1.00 57.84 111 PHE A CA 1
ATOM 816 C C . PHE A 1 111 ? -14.334 0.770 10.373 1.00 57.84 111 PHE A C 1
ATOM 818 O O . PHE A 1 111 ? -13.534 0.213 11.142 1.00 57.84 111 PHE A O 1
ATOM 825 N N . PHE A 1 112 ? -15.651 0.590 10.448 1.00 51.56 112 PHE A N 1
ATOM 826 C CA . PHE A 1 112 ? -16.325 -0.341 11.354 1.00 51.56 112 PHE A CA 1
ATOM 827 C C . PHE A 1 112 ? -16.905 -1.495 10.533 1.00 51.56 112 PHE A C 1
ATOM 829 O O . PHE A 1 112 ? -17.596 -1.247 9.550 1.00 51.56 112 PHE A O 1
ATOM 836 N N . ASP A 1 113 ? -16.686 -2.730 10.984 1.00 50.09 113 ASP A N 1
ATOM 837 C CA . ASP A 1 113 ? -17.690 -3.780 10.800 1.00 50.09 113 ASP A CA 1
ATOM 838 C C . ASP A 1 113 ? -18.774 -3.564 11.869 1.00 50.09 113 ASP A C 1
ATOM 840 O O . ASP A 1 113 ? -18.455 -3.170 12.997 1.00 50.09 113 ASP A O 1
ATOM 844 N N . GLN A 1 114 ? -20.039 -3.761 11.488 1.00 40.59 114 GLN A N 1
ATOM 845 C CA . GLN A 1 114 ? -21.197 -3.679 12.390 1.00 40.59 114 GLN A CA 1
ATOM 846 C C . GLN A 1 114 ? -21.080 -4.614 13.599 1.00 40.59 114 GLN A C 1
ATOM 848 O O . GLN A 1 114 ? -20.624 -5.767 13.424 1.00 40.59 114 GLN A O 1
#

pLDDT: mean 73.12, std 13.45, range [40.31, 92.5]

InterPro domains:
  IPR001353 Proteasome, subunit alpha/beta [PF00227] (14-84)
  IPR016050 Proteasome beta-type subunit, conserved site [PS00854] (21-68)
  IPR023333 Proteasome B-type subunit [PTHR32194] (11-85)
  IPR029055 Nucleophile aminohydrolases, N-terminal [G3DSA:3.60.20.10] (2-102)
  IPR029055 Nucleophile aminohydrolases, N-terminal [SSF56235] (7-92)